Protein AF-A0A914PFG9-F1 (afdb_m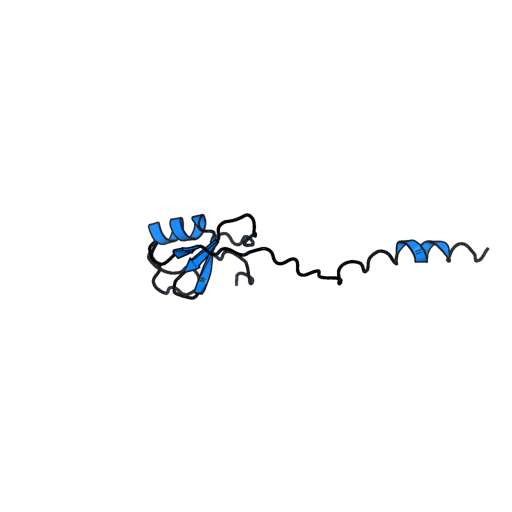onomer_lite)

Foldseek 3Di:
DQDDQAAPQPSHGPDLPFKKWAAPVGDIHGPVRVVVVCVVPQADPPPRHGGDPVRTGTDNDDDDPPPPPPPDPPPVVVVVVPPPVPPD

Structure (mmCIF, N/CA/C/O backbone):
data_AF-A0A914PFG9-F1
#
_entry.id   AF-A0A914PFG9-F1
#
loop_
_atom_site.group_PDB
_atom_site.id
_atom_site.type_symbol
_atom_site.label_atom_id
_atom_site.label_alt_id
_atom_site.label_comp_id
_atom_site.label_asym_id
_atom_site.label_entity_id
_atom_site.label_seq_id
_atom_site.pdbx_PDB_ins_code
_atom_site.Cartn_x
_atom_site.Cartn_y
_atom_site.Cartn_z
_atom_site.occupancy
_atom_site.B_iso_or_equiv
_atom_site.auth_seq_id
_atom_site.auth_comp_id
_atom_site.auth_asym_id
_atom_site.auth_atom_id
_atom_site.pdbx_PDB_model_num
ATOM 1 N N . MET A 1 1 ? -0.765 6.965 -14.623 1.00 54.69 1 MET A N 1
ATOM 2 C CA . MET A 1 1 ? -1.440 5.758 -14.102 1.00 54.69 1 MET A CA 1
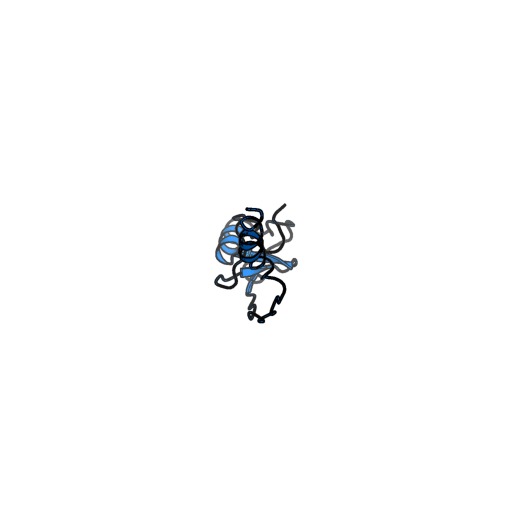ATOM 3 C C . MET A 1 1 ? -0.343 4.756 -13.785 1.00 54.69 1 MET A C 1
ATOM 5 O O . MET A 1 1 ? 0.405 4.458 -14.708 1.00 54.69 1 MET A O 1
ATOM 9 N N . PRO A 1 2 ? -0.156 4.337 -12.523 1.00 66.00 2 PRO A N 1
ATOM 10 C CA . PRO A 1 2 ? 0.806 3.286 -12.192 1.00 66.00 2 PRO A CA 1
ATOM 11 C C . PRO A 1 2 ? 0.465 2.012 -12.972 1.00 66.00 2 PRO A C 1
ATOM 13 O O . PRO A 1 2 ? -0.716 1.703 -13.149 1.00 66.00 2 PRO A O 1
ATOM 16 N N . GLY A 1 3 ? 1.481 1.307 -13.460 1.00 69.38 3 GLY A N 1
ATOM 17 C CA . GLY A 1 3 ? 1.308 0.024 -14.136 1.00 69.38 3 GLY A CA 1
ATOM 18 C C . GLY A 1 3 ? 0.835 -1.076 -13.182 1.00 69.38 3 GLY A C 1
ATOM 19 O O . GLY A 1 3 ? 0.917 -0.947 -11.958 1.00 69.38 3 GLY A O 1
ATOM 20 N N . ILE A 1 4 ? 0.354 -2.184 -13.749 1.00 76.56 4 ILE A N 1
ATOM 21 C CA . ILE A 1 4 ? 0.069 -3.410 -12.991 1.00 76.56 4 ILE A CA 1
ATOM 22 C C . ILE A 1 4 ? 1.351 -3.818 -12.252 1.00 76.56 4 ILE A C 1
ATOM 24 O O . ILE A 1 4 ? 2.425 -3.849 -12.846 1.00 76.56 4 ILE A O 1
ATOM 28 N N . GLY A 1 5 ? 1.245 -4.089 -10.950 1.00 84.25 5 GLY A N 1
ATOM 29 C CA . GLY A 1 5 ? 2.401 -4.451 -10.128 1.00 84.25 5 GLY A CA 1
ATOM 30 C C . GLY A 1 5 ? 3.299 -3.278 -9.718 1.00 84.25 5 GLY A C 1
ATOM 31 O O . GLY A 1 5 ? 4.428 -3.516 -9.308 1.00 84.25 5 GLY A O 1
ATOM 32 N N . GLN A 1 6 ? 2.838 -2.025 -9.801 1.00 92.00 6 GLN A N 1
ATOM 33 C CA . GLN A 1 6 ? 3.564 -0.859 -9.277 1.00 92.00 6 GLN A CA 1
ATOM 34 C C . GLN A 1 6 ? 2.866 -0.243 -8.062 1.00 92.00 6 GLN A C 1
ATOM 36 O O . GLN A 1 6 ? 1.643 -0.103 -8.016 1.00 92.00 6 GLN A O 1
ATOM 41 N N . CYS A 1 7 ? 3.653 0.196 -7.080 1.00 94.81 7 CYS A N 1
ATOM 42 C CA . CYS A 1 7 ? 3.149 0.932 -5.929 1.00 94.81 7 CYS A CA 1
ATOM 43 C C . CYS A 1 7 ? 2.748 2.356 -6.343 1.00 94.81 7 CYS A C 1
ATOM 45 O O . CYS A 1 7 ? 3.601 3.157 -6.712 1.00 94.81 7 CYS A O 1
ATOM 47 N N . ALA A 1 8 ? 1.473 2.728 -6.204 1.00 93.38 8 ALA A N 1
ATOM 48 C CA . ALA A 1 8 ? 0.996 4.062 -6.603 1.00 93.38 8 ALA A CA 1
ATOM 49 C C . ALA A 1 8 ? 1.492 5.225 -5.715 1.00 93.38 8 ALA A C 1
ATOM 51 O O . ALA A 1 8 ? 1.173 6.377 -5.994 1.00 93.38 8 ALA A O 1
ATOM 52 N N . ILE A 1 9 ? 2.225 4.930 -4.635 1.00 94.94 9 ILE A N 1
ATOM 53 C CA . ILE A 1 9 ? 2.775 5.933 -3.709 1.00 94.94 9 ILE A CA 1
ATOM 54 C C . ILE A 1 9 ? 4.219 6.279 -4.087 1.00 94.94 9 ILE A C 1
ATOM 56 O O . ILE A 1 9 ? 4.560 7.452 -4.186 1.00 94.94 9 ILE A O 1
ATOM 60 N N . CYS A 1 10 ? 5.072 5.267 -4.285 1.00 95.50 10 CYS A N 1
ATOM 61 C CA . CYS A 1 10 ? 6.491 5.468 -4.602 1.00 95.50 10 CYS A CA 1
ATOM 62 C C . CYS A 1 10 ? 6.830 5.249 -6.083 1.00 95.50 10 CYS A C 1
ATOM 64 O O . CYS A 1 10 ? 7.962 5.489 -6.479 1.00 95.50 10 CYS A O 1
ATOM 66 N N . PHE A 1 11 ? 5.866 4.789 -6.886 1.00 93.31 11 PHE A N 1
ATOM 67 C CA . PHE A 1 11 ? 5.995 4.489 -8.318 1.00 93.31 11 PHE A CA 1
ATOM 68 C C . PHE A 1 11 ? 7.010 3.389 -8.676 1.00 93.31 11 PHE A C 1
ATOM 70 O O . PHE A 1 11 ? 7.315 3.194 -9.850 1.00 93.31 11 PHE A O 1
ATOM 77 N N . SER A 1 12 ? 7.486 2.626 -7.690 1.00 93.31 12 SER A N 1
ATOM 78 C CA . SER A 1 12 ? 8.371 1.474 -7.896 1.00 93.31 12 SER A CA 1
ATOM 79 C C . SER A 1 12 ? 7.580 0.180 -8.107 1.00 93.31 12 SER A C 1
ATOM 81 O O . SER A 1 12 ? 6.459 0.037 -7.607 1.00 93.31 12 SER A O 1
ATOM 83 N N . THR A 1 13 ? 8.181 -0.770 -8.824 1.00 91.31 13 THR A N 1
ATOM 84 C CA . THR A 1 13 ? 7.658 -2.133 -9.007 1.00 91.31 13 THR A CA 1
ATOM 85 C C . THR A 1 13 ? 7.589 -2.874 -7.672 1.00 91.31 13 THR A C 1
ATOM 87 O O . THR A 1 13 ? 8.509 -2.760 -6.873 1.00 91.31 13 THR A O 1
ATOM 90 N N . LEU A 1 14 ? 6.515 -3.633 -7.455 1.00 89.19 14 LEU A N 1
ATOM 91 C CA . LEU A 1 14 ? 6.335 -4.524 -6.311 1.00 89.19 14 LEU A CA 1
ATOM 92 C C . LEU A 1 14 ? 7.142 -5.809 -6.553 1.00 89.19 14 LEU A C 1
ATOM 94 O O . LEU A 1 14 ? 6.755 -6.622 -7.395 1.00 89.19 14 LEU A O 1
ATOM 98 N N . LEU A 1 15 ? 8.258 -5.992 -5.848 1.00 86.06 15 LEU A N 1
ATOM 99 C CA . LEU A 1 15 ? 9.114 -7.173 -6.014 1.00 86.06 15 LEU A CA 1
ATOM 100 C C . LEU A 1 15 ? 8.698 -8.318 -5.081 1.00 86.06 15 LEU A C 1
ATOM 102 O O . LEU A 1 15 ? 8.185 -8.086 -3.987 1.00 86.06 15 LEU A O 1
ATOM 106 N N . SER A 1 16 ? 8.965 -9.569 -5.478 1.00 82.19 16 SER A N 1
ATOM 107 C CA . SER A 1 16 ? 8.698 -10.763 -4.655 1.00 82.19 16 SER A CA 1
ATOM 108 C C . SER A 1 16 ? 9.476 -10.764 -3.334 1.00 82.19 16 SER A C 1
ATOM 110 O O . SER A 1 16 ? 9.001 -11.305 -2.337 1.00 82.19 16 SER A O 1
ATOM 112 N N . SER A 1 17 ? 10.635 -10.102 -3.303 1.00 84.81 17 SER A N 1
ATOM 113 C CA . SER A 1 17 ? 11.465 -9.910 -2.110 1.00 84.81 17 SER A CA 1
ATOM 114 C C . SER A 1 17 ? 10.889 -8.913 -1.099 1.00 84.81 17 SER A C 1
ATOM 116 O O . SER A 1 17 ? 11.354 -8.850 0.041 1.00 84.81 17 SER A O 1
ATOM 118 N N . GLU A 1 18 ? 9.881 -8.130 -1.482 1.00 88.25 18 GLU A N 1
ATOM 119 C CA . GLU A 1 18 ? 9.305 -7.079 -0.653 1.00 88.25 18 GLU A CA 1
ATOM 120 C C . GLU A 1 18 ? 7.979 -7.510 -0.023 1.00 88.25 18 GLU A C 1
ATOM 122 O O . GLU A 1 18 ? 7.249 -8.366 -0.515 1.00 88.25 18 GLU A O 1
ATOM 127 N N . THR A 1 19 ? 7.619 -6.873 1.095 1.00 90.50 19 THR A N 1
ATOM 128 C CA . THR A 1 19 ? 6.280 -7.046 1.665 1.00 90.50 19 THR A CA 1
ATOM 129 C C . THR A 1 19 ? 5.326 -6.022 1.064 1.00 90.50 19 THR A C 1
ATOM 131 O O . THR A 1 19 ? 5.385 -4.830 1.387 1.00 90.50 19 THR A O 1
ATOM 134 N N . TYR A 1 20 ? 4.385 -6.499 0.261 1.00 91.31 20 TYR A N 1
ATOM 135 C CA . TYR A 1 20 ? 3.252 -5.722 -0.224 1.00 91.31 20 TYR A CA 1
ATOM 136 C C . TYR A 1 20 ? 1.943 -6.245 0.360 1.00 91.31 20 TYR A C 1
ATOM 138 O O . TYR A 1 20 ? 1.829 -7.343 0.913 1.00 91.31 20 TYR A O 1
ATOM 146 N N . VAL A 1 21 ? 0.957 -5.367 0.321 1.00 93.81 21 VAL A N 1
ATOM 147 C CA . VAL A 1 21 ? -0.300 -5.506 1.039 1.00 93.81 21 VAL A CA 1
ATOM 148 C C . VAL A 1 21 ? -1.437 -5.047 0.152 1.00 93.81 21 VAL A C 1
ATOM 150 O O . VAL A 1 21 ? -1.261 -4.168 -0.694 1.00 93.81 21 VAL A O 1
ATOM 153 N N . VAL A 1 22 ? -2.612 -5.617 0.379 1.00 93.56 22 VAL A N 1
ATOM 154 C CA . VAL A 1 22 ? -3.848 -5.223 -0.282 1.00 93.56 22 VAL A CA 1
ATOM 155 C C . VAL A 1 22 ? -4.757 -4.511 0.714 1.00 93.56 22 VAL A C 1
ATOM 157 O O . VAL A 1 22 ? -4.895 -4.909 1.872 1.00 93.56 22 VAL A O 1
ATOM 160 N N . THR A 1 23 ? -5.353 -3.414 0.266 1.00 94.38 23 THR A N 1
ATOM 161 C CA . THR A 1 23 ? -6.397 -2.706 1.018 1.00 94.38 23 THR A CA 1
ATOM 162 C C . THR A 1 23 ? -7.761 -3.348 0.760 1.00 94.38 23 THR A C 1
ATOM 164 O O . THR A 1 23 ? -7.950 -4.000 -0.263 1.00 94.38 23 THR A O 1
ATOM 167 N N . LYS A 1 24 ? -8.766 -3.097 1.611 1.00 93.62 24 LYS A N 1
ATOM 168 C CA . LYS A 1 24 ? -10.137 -3.625 1.406 1.00 93.62 24 LYS A CA 1
ATOM 169 C C . LYS A 1 24 ? -10.778 -3.301 0.048 1.00 93.62 24 LYS A C 1
ATOM 171 O O . LYS A 1 24 ? -11.723 -3.963 -0.353 1.00 93.62 24 LYS A O 1
ATOM 176 N N . CYS A 1 25 ? -10.293 -2.269 -0.642 1.00 94.62 25 CYS A N 1
ATOM 177 C CA . CYS A 1 25 ? -10.759 -1.895 -1.977 1.00 94.62 25 CYS A CA 1
ATOM 178 C C . CYS A 1 25 ? -10.030 -2.629 -3.118 1.00 94.62 25 CYS A C 1
ATOM 180 O O . CYS A 1 25 ? -10.262 -2.311 -4.278 1.00 94.62 25 CYS A O 1
ATOM 182 N N . GLY A 1 26 ? -9.125 -3.562 -2.805 1.00 92.38 26 GLY A N 1
ATOM 183 C CA . GLY A 1 26 ? -8.399 -4.382 -3.779 1.00 92.38 26 GLY A CA 1
ATOM 184 C C . GLY A 1 26 ? -7.083 -3.788 -4.291 1.00 92.38 26 GLY A C 1
ATOM 185 O O . GLY A 1 26 ? -6.326 -4.487 -4.954 1.00 92.38 26 GLY A O 1
ATOM 186 N N . HIS A 1 27 ? -6.756 -2.534 -3.966 1.00 93.81 27 HIS A N 1
ATOM 187 C CA . HIS A 1 27 ? -5.506 -1.913 -4.416 1.00 93.81 27 HIS A CA 1
ATOM 188 C C . HIS A 1 27 ? -4.303 -2.348 -3.575 1.00 93.81 27 HIS A C 1
ATOM 190 O O . HIS A 1 27 ? -4.394 -2.411 -2.340 1.00 93.81 27 HIS A O 1
ATOM 196 N N . THR A 1 28 ? -3.185 -2.586 -4.260 1.00 93.94 28 THR A N 1
ATOM 197 C CA . THR A 1 28 ? -1.932 -3.121 -3.717 1.00 93.94 28 THR A CA 1
ATOM 198 C C . THR A 1 28 ? -0.855 -2.046 -3.583 1.00 93.94 28 THR A C 1
ATOM 200 O O . THR A 1 28 ? -0.718 -1.177 -4.442 1.00 93.94 28 THR A O 1
ATOM 203 N N . PHE A 1 29 ? -0.070 -2.108 -2.508 1.00 95.00 29 PHE A N 1
ATOM 204 C CA . PHE A 1 29 ? 1.005 -1.155 -2.212 1.00 95.00 29 PHE A CA 1
ATOM 205 C C . PHE A 1 29 ? 2.138 -1.849 -1.453 1.00 95.00 29 PHE A C 1
ATOM 207 O O . PHE A 1 29 ? 1.910 -2.873 -0.808 1.00 95.00 29 PHE A O 1
ATOM 214 N N . HIS A 1 30 ? 3.331 -1.250 -1.420 1.00 95.94 30 HIS A N 1
ATOM 215 C CA . HIS A 1 30 ? 4.322 -1.611 -0.402 1.00 95.94 30 HIS A CA 1
ATOM 216 C C . HIS A 1 30 ? 3.752 -1.370 0.994 1.00 95.94 30 HIS A C 1
ATOM 218 O O . HIS A 1 30 ? 3.131 -0.329 1.242 1.00 95.94 30 HIS A O 1
ATOM 224 N N . ARG A 1 31 ? 4.023 -2.291 1.927 1.00 94.81 31 ARG A N 1
ATOM 225 C CA . ARG A 1 31 ? 3.566 -2.176 3.319 1.00 94.81 31 ARG A CA 1
ATOM 226 C C . ARG A 1 31 ? 3.984 -0.847 3.933 1.00 94.81 31 ARG A C 1
ATOM 228 O O . ARG A 1 31 ? 3.145 -0.149 4.486 1.00 94.81 31 ARG A O 1
ATOM 235 N N . ASN A 1 32 ? 5.258 -0.478 3.801 1.00 95.19 32 ASN A N 1
ATOM 236 C CA . ASN A 1 32 ? 5.762 0.754 4.405 1.00 95.19 32 ASN A CA 1
ATOM 237 C C . ASN A 1 32 ? 5.080 2.000 3.819 1.00 95.19 32 ASN A C 1
ATOM 239 O O . ASN A 1 32 ? 4.658 2.884 4.559 1.00 95.19 32 ASN A O 1
ATOM 243 N N . CYS A 1 33 ? 4.890 2.029 2.496 1.00 96.25 33 CYS A N 1
ATOM 244 C CA . CYS A 1 33 ? 4.253 3.153 1.820 1.00 96.25 33 CYS A CA 1
ATOM 245 C C . CYS A 1 33 ? 2.807 3.361 2.286 1.00 96.25 33 CYS A C 1
ATOM 247 O O . CYS A 1 33 ? 2.437 4.480 2.639 1.00 96.25 33 CYS A O 1
ATOM 249 N N . ILE A 1 34 ? 1.986 2.303 2.308 1.00 95.75 34 ILE A N 1
ATOM 250 C CA . ILE A 1 34 ? 0.582 2.465 2.704 1.00 95.75 34 ILE A CA 1
ATOM 251 C C . ILE A 1 34 ? 0.435 2.756 4.196 1.00 95.75 34 ILE A C 1
ATOM 253 O O . ILE A 1 34 ? -0.439 3.537 4.552 1.00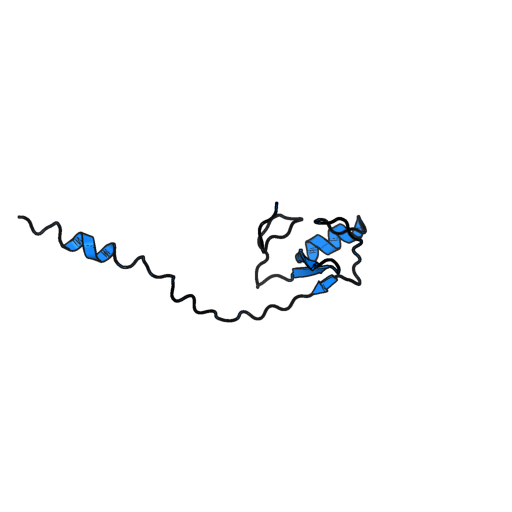 95.75 34 ILE A O 1
ATOM 257 N N . LEU A 1 35 ? 1.288 2.197 5.064 1.00 94.44 35 LEU A N 1
ATOM 258 C CA . LEU A 1 35 ? 1.241 2.485 6.500 1.00 94.44 35 LEU A CA 1
ATOM 259 C C . LEU A 1 35 ? 1.562 3.953 6.795 1.00 94.44 35 LEU A C 1
ATOM 261 O O . LEU A 1 35 ? 0.841 4.596 7.555 1.00 94.44 35 LEU A O 1
ATOM 265 N N . GLN A 1 36 ? 2.582 4.512 6.141 1.00 95.31 36 GLN A N 1
ATOM 266 C CA . GLN A 1 36 ? 2.895 5.935 6.266 1.00 95.31 36 GLN A CA 1
ATOM 267 C C . GLN A 1 36 ? 1.738 6.808 5.759 1.00 95.31 36 GLN A C 1
ATOM 269 O O . GLN A 1 36 ? 1.375 7.791 6.402 1.00 95.31 36 GLN A O 1
ATOM 274 N N . TRP A 1 37 ? 1.115 6.424 4.641 1.00 95.12 37 TRP A N 1
ATOM 275 C CA . TRP A 1 37 ? -0.030 7.144 4.082 1.00 95.12 37 TRP A CA 1
ATOM 276 C C . TRP A 1 37 ? -1.259 7.114 4.999 1.00 95.12 37 TRP A C 1
ATOM 278 O O . TRP A 1 37 ? -1.903 8.138 5.203 1.00 95.12 37 TRP A O 1
ATOM 288 N N . ILE A 1 38 ? -1.600 5.963 5.587 1.00 93.88 38 ILE A N 1
ATOM 289 C CA . ILE A 1 38 ? -2.790 5.852 6.450 1.00 93.88 38 ILE A CA 1
ATOM 290 C C . ILE A 1 38 ? -2.594 6.443 7.860 1.00 93.88 38 ILE A C 1
ATOM 292 O O . ILE A 1 38 ? -3.542 6.544 8.652 1.00 93.88 38 ILE A O 1
ATOM 296 N N . HIS A 1 39 ? -1.351 6.793 8.195 1.00 91.81 39 HIS A N 1
ATOM 297 C CA . HIS A 1 39 ? -1.035 7.555 9.396 1.00 91.81 39 HIS A CA 1
ATOM 298 C C . HIS A 1 39 ? -1.380 9.041 9.212 1.00 91.81 39 HIS A C 1
ATOM 300 O O . HIS A 1 39 ? -1.785 9.695 10.169 1.00 91.81 39 HIS A O 1
ATOM 306 N N . THR A 1 40 ? -1.286 9.559 7.981 1.00 89.94 40 THR A N 1
ATOM 307 C CA . THR A 1 40 ? -1.605 10.957 7.644 1.00 89.94 40 THR A CA 1
ATOM 308 C C . THR A 1 40 ? -3.005 11.139 7.049 1.00 89.94 40 THR A C 1
ATOM 310 O O . THR A 1 40 ? -3.599 12.204 7.198 1.00 89.94 40 THR A O 1
ATOM 313 N N . GLY A 1 41 ? -3.571 10.109 6.415 1.00 87.94 41 GLY A N 1
ATOM 314 C CA . GLY A 1 41 ? -4.926 10.098 5.856 1.00 87.94 41 GLY A CA 1
ATOM 315 C C . GLY A 1 41 ? -5.667 8.795 6.154 1.00 87.94 41 GLY A C 1
ATOM 316 O O . GLY A 1 41 ? -5.093 7.842 6.652 1.00 87.94 41 GLY A O 1
ATOM 317 N N . LYS A 1 42 ? -6.969 8.704 5.867 1.00 91.00 42 LYS A N 1
ATOM 318 C CA . LYS A 1 42 ? -7.759 7.473 6.106 1.00 91.00 42 LYS A CA 1
ATOM 319 C C . LYS A 1 42 ? -8.358 6.916 4.818 1.00 91.00 42 LYS A C 1
ATOM 321 O O . LYS A 1 42 ? -9.444 6.341 4.838 1.00 91.00 42 LYS A O 1
ATOM 326 N N . ASN A 1 43 ? -7.670 7.091 3.688 1.00 95.44 43 ASN A N 1
ATOM 327 C CA . ASN A 1 43 ? -8.188 6.791 2.352 1.00 95.44 43 ASN A CA 1
ATOM 328 C C . ASN A 1 43 ? -7.131 6.107 1.476 1.00 95.44 43 ASN A C 1
ATOM 330 O O . ASN A 1 43 ? -5.946 6.414 1.565 1.00 95.44 43 ASN A O 1
ATOM 334 N N . CYS A 1 44 ? -7.572 5.214 0.594 1.00 95.31 44 CYS A N 1
ATOM 335 C CA . CYS A 1 44 ? -6.748 4.578 -0.425 1.00 95.31 44 CYS A CA 1
ATOM 336 C C . CYS A 1 44 ? -6.191 5.631 -1.406 1.00 95.31 44 CYS A C 1
ATOM 338 O O . CYS A 1 44 ? -6.988 6.387 -1.969 1.00 95.31 44 CYS A O 1
ATOM 340 N N . PRO A 1 45 ? -4.873 5.649 -1.683 1.00 94.06 45 PRO A N 1
ATOM 341 C CA . PRO A 1 45 ? -4.280 6.567 -2.659 1.00 94.06 45 PRO A CA 1
ATOM 342 C C . PRO A 1 45 ? -4.869 6.446 -4.073 1.00 94.06 45 PRO A C 1
ATOM 344 O O . PRO A 1 45 ? -4.955 7.439 -4.787 1.00 94.06 45 PRO A O 1
ATOM 347 N N . SER A 1 46 ? -5.302 5.244 -4.472 1.00 94.00 46 SER A N 1
ATOM 348 C CA . SER A 1 46 ? -5.750 4.970 -5.845 1.00 94.00 46 SER A CA 1
ATOM 349 C C . SER A 1 46 ? -7.222 5.304 -6.095 1.00 94.00 46 SER A C 1
ATOM 351 O O . SER A 1 46 ? -7.563 5.806 -7.159 1.00 94.00 46 SER A O 1
ATOM 353 N N . CYS A 1 47 ? -8.109 5.036 -5.130 1.00 94.94 47 CYS A N 1
ATOM 354 C CA . CYS A 1 47 ? -9.565 5.163 -5.326 1.00 94.94 47 CYS A CA 1
ATOM 355 C C . CYS A 1 47 ? -10.292 5.959 -4.237 1.00 94.94 47 CYS A C 1
ATOM 357 O O . CYS A 1 47 ? -11.511 6.092 -4.280 1.00 94.94 47 CYS A O 1
ATOM 359 N N . ARG A 1 48 ? -9.564 6.473 -3.239 1.00 94.75 48 ARG A N 1
ATOM 360 C CA . ARG A 1 48 ? -10.083 7.282 -2.122 1.00 94.75 48 ARG A CA 1
ATOM 361 C C . ARG A 1 48 ? -11.090 6.591 -1.194 1.00 94.75 48 ARG A C 1
ATOM 363 O O . ARG A 1 48 ? -11.517 7.205 -0.218 1.00 94.75 48 ARG A O 1
ATOM 370 N N . VAL A 1 49 ? -11.411 5.314 -1.408 1.00 95.50 49 VAL A N 1
ATOM 371 C CA . VAL A 1 49 ? -12.169 4.498 -0.445 1.00 95.50 49 VAL A CA 1
ATOM 372 C C . VAL A 1 49 ? -11.427 4.465 0.889 1.00 95.50 49 VAL A C 1
ATOM 374 O O . VAL A 1 49 ? -10.199 4.428 0.910 1.00 95.50 49 VAL A O 1
ATOM 377 N N . SER A 1 50 ? -12.158 4.483 2.006 1.00 94.62 50 SER A N 1
ATOM 378 C CA . SER A 1 50 ? -11.558 4.459 3.343 1.00 94.62 50 SER A CA 1
ATOM 379 C C . SER A 1 50 ? -10.533 3.323 3.494 1.00 94.62 50 SER A C 1
ATOM 381 O O . SER A 1 50 ? -10.784 2.195 3.073 1.00 94.62 50 SER A O 1
ATOM 383 N N . ALA A 1 51 ? -9.387 3.615 4.100 1.00 93.94 51 ALA A N 1
ATOM 384 C CA . ALA A 1 51 ? -8.322 2.664 4.390 1.00 93.94 51 ALA A CA 1
ATOM 385 C C . ALA A 1 51 ? -7.849 2.855 5.836 1.00 93.94 51 ALA A C 1
ATOM 387 O O . ALA A 1 51 ? -7.707 3.980 6.315 1.00 93.94 51 ALA A O 1
ATOM 388 N N . SER A 1 52 ? -7.620 1.749 6.537 1.00 91.50 52 SER A N 1
ATOM 389 C CA . SER A 1 52 ? -7.104 1.729 7.905 1.00 91.50 52 SER A CA 1
ATOM 390 C C . SER A 1 52 ? -6.160 0.551 8.078 1.00 91.50 52 SER A C 1
ATOM 392 O O . SER A 1 52 ? -6.260 -0.423 7.337 1.00 91.50 52 SER A O 1
ATOM 394 N N . GLU A 1 53 ? -5.272 0.630 9.068 1.00 88.88 53 GLU A N 1
ATOM 395 C CA . GLU A 1 53 ? -4.230 -0.375 9.310 1.00 88.88 53 GLU A CA 1
ATOM 396 C C . GLU A 1 53 ? -4.803 -1.776 9.564 1.00 88.88 53 GLU A C 1
ATOM 398 O O . GLU A 1 53 ? -4.258 -2.762 9.081 1.00 88.88 53 GLU A O 1
ATOM 403 N N . LEU A 1 54 ? -5.976 -1.853 10.200 1.00 87.44 54 LEU A N 1
ATOM 404 C CA . LEU A 1 54 ? -6.719 -3.101 10.412 1.00 87.44 54 LEU A CA 1
ATOM 405 C C . LEU A 1 54 ? -7.142 -3.802 9.108 1.00 87.44 54 LEU A C 1
ATOM 407 O O . LEU A 1 54 ? -7.372 -5.005 9.107 1.00 87.44 54 LEU A O 1
ATOM 411 N N . HIS A 1 55 ? -7.257 -3.063 8.003 1.00 86.19 55 HIS A N 1
ATOM 412 C CA . HIS A 1 55 ? -7.694 -3.576 6.701 1.00 86.19 55 HIS A CA 1
ATOM 413 C C . HIS A 1 55 ? -6.558 -3.594 5.669 1.00 86.19 55 HIS A C 1
ATOM 415 O O . HIS A 1 55 ? -6.808 -3.472 4.464 1.00 86.19 55 HIS A O 1
ATOM 421 N N . VAL A 1 56 ? -5.315 -3.703 6.142 1.00 89.75 56 VAL A N 1
ATOM 422 C CA . VAL A 1 56 ? -4.116 -3.871 5.320 1.00 89.75 56 VAL A CA 1
ATOM 423 C C . VAL A 1 56 ? -3.666 -5.326 5.430 1.00 89.75 56 VAL A C 1
ATOM 425 O O . VAL A 1 56 ? -3.022 -5.727 6.397 1.00 89.75 56 VAL A O 1
ATOM 428 N N . ILE A 1 57 ? -4.026 -6.133 4.434 1.00 92.06 57 ILE A N 1
ATOM 429 C CA . ILE A 1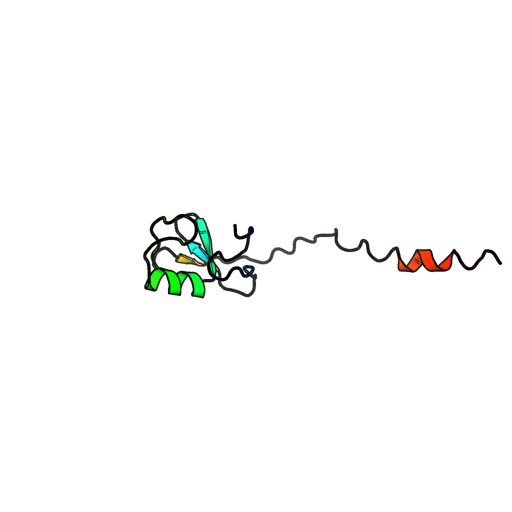 57 ? -3.782 -7.579 4.442 1.00 92.06 57 ILE A CA 1
ATOM 430 C C . ILE A 1 57 ? -2.469 -7.862 3.712 1.00 92.06 57 ILE A C 1
ATOM 432 O O . ILE A 1 57 ? -2.289 -7.434 2.571 1.00 92.06 57 ILE A O 1
A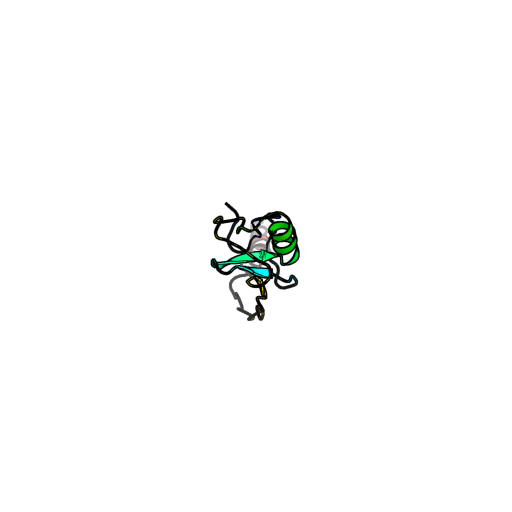TOM 436 N N . LYS A 1 58 ? -1.545 -8.580 4.359 1.00 90.06 58 LYS A N 1
ATOM 437 C CA . LYS A 1 58 ? -0.280 -9.004 3.744 1.00 90.06 58 LYS A CA 1
ATOM 438 C C . LYS A 1 58 ? -0.537 -10.070 2.686 1.00 90.06 58 LYS A C 1
ATOM 440 O O . LYS A 1 58 ? -1.193 -11.070 2.965 1.00 90.06 58 LYS A O 1
ATOM 445 N N . LEU A 1 59 ? 0.009 -9.851 1.494 1.00 87.06 59 LEU A N 1
ATOM 446 C CA . LEU A 1 59 ? 0.017 -10.857 0.444 1.00 87.06 59 LEU A CA 1
ATOM 447 C C . LEU A 1 59 ? 1.273 -11.720 0.583 1.00 87.06 59 LEU A C 1
ATOM 449 O O . LEU A 1 59 ? 2.367 -11.213 0.833 1.00 87.06 59 LEU A O 1
ATOM 453 N N . PHE A 1 60 ? 1.095 -13.027 0.430 1.00 82.00 60 PHE A N 1
ATOM 454 C CA . PHE A 1 60 ? 2.175 -14.000 0.341 1.00 82.00 60 PHE A CA 1
ATOM 455 C C . PHE A 1 60 ? 2.112 -14.599 -1.059 1.00 82.00 60 PHE A C 1
ATOM 457 O O . PHE A 1 60 ? 1.273 -15.458 -1.320 1.00 82.00 60 PHE A O 1
ATOM 464 N N . ILE A 1 61 ? 2.941 -14.099 -1.977 1.00 73.75 61 ILE A N 1
ATOM 465 C CA . ILE A 1 61 ? 3.069 -14.710 -3.301 1.00 73.75 61 ILE A CA 1
ATOM 466 C C . ILE A 1 61 ? 4.174 -15.751 -3.210 1.00 73.75 61 ILE A C 1
ATOM 468 O O . ILE A 1 61 ? 5.315 -15.441 -2.877 1.00 73.75 61 ILE A O 1
ATOM 472 N N . GLN A 1 62 ? 3.809 -16.995 -3.487 1.00 71.94 62 GLN A N 1
ATOM 473 C CA . GLN A 1 62 ? 4.763 -18.062 -3.726 1.00 71.94 62 GLN A CA 1
ATOM 474 C C . GLN A 1 62 ? 5.213 -17.915 -5.178 1.00 71.94 62 GLN A C 1
ATOM 476 O O . GLN A 1 62 ? 4.367 -17.921 -6.074 1.00 71.94 62 GLN A O 1
ATOM 481 N N . GLU A 1 63 ? 6.512 -17.719 -5.416 1.00 69.50 63 GLU A N 1
ATOM 482 C CA . GLU A 1 63 ? 7.049 -17.784 -6.776 1.00 69.50 63 GLU A CA 1
ATOM 483 C C . GLU A 1 63 ? 6.712 -19.162 -7.335 1.00 69.50 63 GLU A C 1
ATOM 485 O O . GLU A 1 63 ? 7.248 -20.185 -6.913 1.00 69.50 63 GLU A O 1
ATOM 490 N N . THR A 1 64 ? 5.757 -19.188 -8.256 1.00 69.88 64 THR A N 1
ATOM 491 C CA . THR A 1 64 ? 5.564 -20.349 -9.105 1.00 69.88 64 THR A CA 1
ATOM 492 C C . THR A 1 64 ? 6.579 -20.189 -10.218 1.00 69.88 64 THR A C 1
ATOM 494 O O . THR A 1 64 ? 6.633 -19.149 -10.875 1.00 69.88 64 THR A O 1
ATOM 497 N N . SER A 1 65 ? 7.442 -21.185 -10.389 1.00 65.00 65 SER A N 1
ATOM 498 C CA . SER A 1 65 ? 8.309 -21.275 -11.554 1.00 65.00 65 SER A CA 1
ATOM 499 C C . SER A 1 65 ? 7.417 -21.507 -12.773 1.00 65.00 65 SER A C 1
ATOM 501 O O . SER A 1 65 ? 7.175 -22.647 -13.166 1.00 65.00 65 SER A O 1
ATOM 503 N N . LEU A 1 66 ? 6.859 -20.437 -13.328 1.00 62.31 66 LEU A N 1
ATOM 504 C CA . LEU A 1 66 ? 6.387 -20.459 -14.698 1.00 62.31 66 LEU A CA 1
ATOM 505 C C . LEU A 1 66 ? 7.660 -20.492 -15.534 1.00 62.31 66 LEU A C 1
ATOM 507 O O . LEU A 1 66 ? 8.397 -19.506 -15.595 1.00 62.31 66 LEU A O 1
ATOM 511 N N . ASP A 1 67 ? 7.984 -21.664 -16.076 1.00 59.94 67 ASP A N 1
ATOM 512 C CA . ASP A 1 67 ? 9.013 -21.760 -17.090 1.00 59.94 67 ASP A CA 1
ATOM 513 C C . ASP A 1 67 ? 8.491 -21.022 -18.326 1.00 59.94 67 ASP A C 1
ATOM 515 O O . ASP A 1 67 ? 7.825 -21.565 -19.200 1.00 59.94 67 ASP A O 1
ATOM 519 N N . ASP A 1 68 ? 8.767 -19.724 -18.407 1.00 56.75 68 ASP A N 1
ATOM 520 C CA . ASP A 1 68 ? 8.655 -19.024 -19.675 1.00 56.75 68 ASP A CA 1
ATOM 521 C C . ASP A 1 68 ? 9.789 -19.540 -20.569 1.00 56.75 68 ASP A C 1
ATOM 523 O O . ASP A 1 68 ? 10.843 -18.916 -20.733 1.00 56.75 68 ASP A O 1
ATOM 527 N N . SER A 1 69 ? 9.558 -20.693 -21.200 1.00 59.44 69 SER A N 1
ATOM 528 C CA . SER A 1 69 ? 10.357 -21.266 -22.292 1.00 59.44 69 SER A CA 1
ATOM 529 C C . SER A 1 69 ? 10.358 -20.371 -23.556 1.00 59.44 69 SER A C 1
ATOM 531 O O . SER A 1 69 ? 10.580 -20.820 -24.677 1.00 59.44 69 SER A O 1
ATOM 533 N N . PHE A 1 70 ? 10.142 -19.061 -23.395 1.00 58.78 70 PHE A N 1
ATOM 534 C CA . PHE A 1 70 ? 10.122 -18.047 -24.445 1.00 58.78 70 PHE A CA 1
ATOM 535 C C . PHE A 1 70 ? 11.281 -17.031 -24.361 1.00 58.78 70 PHE A C 1
ATOM 537 O O . PHE A 1 70 ? 11.258 -16.013 -25.043 1.00 58.78 70 PHE A O 1
ATOM 544 N N . THR A 1 71 ? 12.357 -1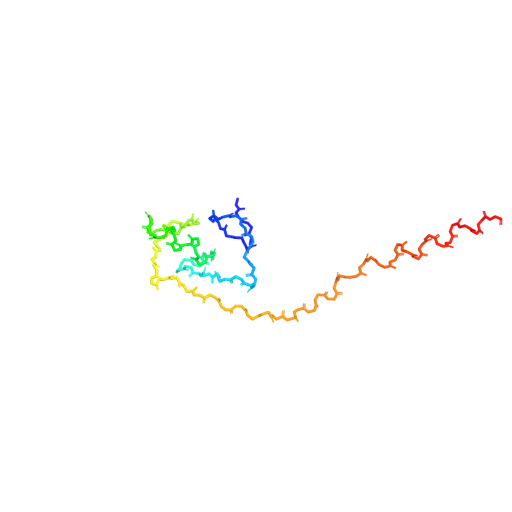7.290 -23.607 1.00 59.16 71 THR A N 1
ATOM 545 C CA . THR A 1 71 ? 13.507 -16.353 -23.564 1.00 59.16 71 THR A CA 1
ATOM 546 C C . THR A 1 71 ? 14.828 -16.958 -24.032 1.00 59.16 71 THR A C 1
ATOM 548 O O . THR A 1 71 ? 15.846 -16.899 -23.344 1.00 59.16 71 THR A O 1
ATOM 551 N N . THR A 1 72 ? 14.883 -17.504 -25.252 1.00 56.09 72 THR A N 1
ATOM 552 C CA . THR A 1 72 ? 16.185 -17.604 -25.947 1.00 56.09 72 THR A CA 1
ATOM 553 C C . THR A 1 72 ? 16.101 -17.467 -27.462 1.00 56.09 72 THR A C 1
ATOM 555 O O . THR A 1 72 ? 16.622 -18.290 -28.210 1.00 56.09 72 THR A O 1
ATOM 558 N N . GLN A 1 73 ? 15.551 -16.354 -27.944 1.00 62.56 73 GLN A N 1
ATOM 559 C CA . GLN A 1 73 ? 15.743 -15.948 -29.339 1.00 62.56 73 GLN A CA 1
ATOM 560 C C . GLN A 1 73 ? 16.960 -15.026 -29.529 1.00 62.56 73 GLN A C 1
ATOM 562 O O . GLN A 1 73 ? 16.938 -14.137 -30.368 1.00 62.56 73 GLN A O 1
ATOM 567 N N . ASN A 1 74 ? 18.059 -15.254 -28.792 1.00 57.88 74 ASN A N 1
ATOM 568 C CA . ASN A 1 74 ? 19.338 -14.594 -29.095 1.00 57.88 74 ASN A CA 1
ATOM 569 C C . ASN A 1 74 ? 20.562 -15.529 -29.094 1.00 57.88 74 ASN A C 1
ATOM 571 O O . ASN A 1 74 ? 21.623 -15.219 -28.558 1.00 57.88 74 ASN A O 1
ATOM 575 N N . LYS A 1 75 ? 20.426 -16.706 -29.721 1.00 51.41 75 LYS A N 1
ATOM 576 C CA . LYS A 1 75 ? 21.573 -17.570 -30.070 1.00 51.41 75 LYS A CA 1
ATOM 577 C C . LYS A 1 75 ? 21.722 -17.822 -31.577 1.00 51.41 75 LYS A C 1
ATOM 579 O O . LYS A 1 75 ? 22.593 -18.595 -31.979 1.00 51.41 75 LYS A O 1
ATOM 584 N N . LEU A 1 76 ? 20.908 -17.170 -32.417 1.00 59.00 76 LEU A N 1
ATOM 585 C CA . LEU A 1 76 ? 20.976 -17.315 -33.877 1.00 59.00 76 LEU A CA 1
ATOM 586 C C . LEU A 1 76 ? 21.895 -16.273 -34.542 1.00 59.00 76 LEU A C 1
ATOM 588 O O . LEU A 1 76 ? 22.544 -16.593 -35.537 1.00 59.00 76 LEU A O 1
ATOM 592 N N . GLU A 1 77 ? 22.068 -15.084 -33.957 1.00 55.03 77 GLU A N 1
ATOM 593 C CA . GLU A 1 77 ? 22.898 -14.026 -34.561 1.00 55.03 77 GLU A CA 1
ATOM 594 C C . GLU A 1 77 ? 24.409 -14.328 -34.525 1.00 55.03 77 GLU A C 1
ATOM 596 O O . GLU A 1 77 ? 25.161 -13.881 -35.390 1.00 55.03 77 GLU A O 1
ATOM 601 N N . ALA A 1 78 ? 24.868 -15.194 -33.615 1.00 54.25 78 ALA A N 1
ATOM 602 C CA . ALA A 1 78 ? 26.267 -15.634 -33.570 1.00 54.25 78 ALA A CA 1
ATOM 603 C C . ALA A 1 78 ? 26.611 -16.766 -34.566 1.00 54.25 78 ALA A C 1
ATOM 605 O O . ALA A 1 78 ? 27.783 -17.119 -34.710 1.00 54.25 78 ALA A O 1
ATOM 606 N N . LYS A 1 79 ? 25.627 -17.346 -35.274 1.00 50.94 79 LYS A N 1
ATOM 607 C CA . LYS A 1 79 ? 25.871 -18.368 -36.316 1.00 50.94 79 LYS A CA 1
ATOM 608 C C . LYS A 1 79 ? 25.772 -17.834 -37.746 1.00 50.94 79 LYS A C 1
ATOM 610 O O . LYS A 1 79 ? 26.322 -18.466 -38.646 1.00 50.94 79 LYS A O 1
ATOM 615 N N . VAL A 1 80 ? 25.146 -16.675 -37.966 1.00 57.34 80 VAL A N 1
ATOM 616 C CA . VAL A 1 80 ? 25.016 -16.088 -39.314 1.00 57.34 80 VAL A CA 1
ATOM 617 C C . VAL A 1 80 ? 26.330 -15.451 -39.791 1.00 57.34 80 VAL A C 1
ATOM 619 O O . VAL A 1 80 ? 26.699 -15.616 -40.951 1.00 57.34 80 VAL A O 1
ATOM 622 N N . LYS A 1 81 ? 27.145 -14.878 -38.892 1.00 53.84 81 LYS A N 1
ATOM 623 C CA . LYS A 1 81 ? 28.427 -14.229 -39.253 1.00 53.84 81 LYS A CA 1
ATOM 624 C C . LYS A 1 81 ? 29.558 -15.160 -39.732 1.00 53.84 81 LYS A C 1
ATOM 626 O O . LYS A 1 81 ? 30.643 -14.679 -40.034 1.00 53.84 81 LYS A O 1
ATOM 631 N N . ARG A 1 82 ? 29.350 -16.481 -39.829 1.00 54.81 82 ARG A N 1
ATOM 632 C CA . ARG A 1 82 ? 30.359 -17.417 -40.377 1.00 54.81 82 ARG A CA 1
ATOM 633 C C . ARG A 1 82 ? 30.153 -17.800 -41.847 1.00 54.81 82 ARG A C 1
ATOM 635 O O . ARG A 1 82 ? 31.012 -18.488 -42.388 1.00 54.81 82 ARG A O 1
ATOM 642 N N . ARG A 1 83 ? 29.060 -17.388 -42.504 1.00 55.41 83 ARG A N 1
ATOM 643 C CA . ARG A 1 83 ? 28.807 -17.751 -43.916 1.00 55.41 83 ARG A CA 1
ATOM 644 C C . ARG A 1 83 ? 29.134 -16.668 -44.947 1.00 55.41 83 ARG A C 1
ATOM 646 O O . ARG A 1 83 ? 29.314 -17.024 -46.103 1.00 55.41 83 ARG A O 1
ATOM 653 N N . GLU A 1 84 ? 29.318 -15.409 -44.559 1.00 55.94 84 GLU A N 1
ATOM 654 C CA . GLU A 1 84 ? 29.607 -14.333 -45.528 1.00 55.94 84 GLU A CA 1
ATOM 655 C C . GLU A 1 84 ? 31.098 -14.175 -45.881 1.00 55.94 84 GLU A C 1
ATOM 657 O O . GLU A 1 84 ? 31.425 -13.471 -46.824 1.00 55.94 84 GLU A O 1
ATOM 662 N N . ASN A 1 85 ? 32.015 -14.897 -45.223 1.00 53.94 85 ASN A N 1
ATOM 663 C CA . ASN A 1 85 ? 33.450 -14.860 -45.554 1.00 53.94 85 ASN A CA 1
ATOM 664 C C . ASN A 1 85 ? 33.905 -16.009 -46.479 1.00 53.94 85 ASN A C 1
ATOM 666 O O . ASN A 1 85 ? 35.060 -16.428 -46.421 1.00 53.94 85 ASN A O 1
ATOM 670 N N . LYS A 1 86 ? 32.987 -16.582 -47.273 1.00 55.66 86 LYS A N 1
ATOM 671 C CA . LYS A 1 86 ? 33.279 -17.682 -48.215 1.00 55.66 86 LYS A CA 1
ATOM 672 C C . LYS A 1 86 ? 32.826 -17.409 -49.657 1.00 55.66 86 LYS A C 1
ATOM 674 O O . LYS A 1 86 ? 32.657 -18.349 -50.426 1.00 55.66 86 LYS A O 1
ATOM 679 N N . VAL A 1 87 ? 32.650 -16.134 -50.008 1.00 53.59 87 VAL A N 1
ATOM 680 C CA . VAL A 1 87 ? 32.792 -15.653 -51.391 1.00 53.59 87 VAL A CA 1
ATOM 681 C C . VAL A 1 87 ? 34.148 -14.954 -51.462 1.00 53.59 87 VAL A C 1
ATOM 683 O O . VAL A 1 87 ? 34.261 -13.736 -51.370 1.00 53.59 87 VAL A O 1
ATOM 686 N N . GLY A 1 88 ? 35.181 -15.787 -51.486 1.00 44.31 88 GLY A N 1
ATOM 687 C CA . GLY A 1 88 ? 36.493 -15.482 -52.034 1.00 44.31 88 GLY A CA 1
ATOM 688 C C . GLY A 1 88 ? 36.730 -16.478 -53.153 1.00 44.31 88 GLY A C 1
ATOM 689 O O . GLY A 1 88 ? 36.338 -17.652 -52.943 1.00 44.31 88 GLY A O 1
#

Sequence (88 aa):
MPGIGQCAICFSTLLSSETYVVTKCGHTFHRNCILQWIHTGKNCPSCRVSASELHVIKLFIQETSLDDSFTTQNKLEAKVKRRENKVG

InterPro domains:
  IPR001841 Zinc finger, RING-type [PF13639] (6-48)
  IPR001841 Zinc finger, RING-type [PS50089] (7-48)
  IPR001841 Zinc finger, RING-type [SM00184] (7-47)
  IPR013083 Zinc finger, RING/FYVE/PHD-type [G3DSA:3.30.40.10] (4-87)
  IPR052639 TRAIP E3 ubiquitin-protein ligase [PTHR46569] (5-78)

Organism: NCBI:txid227884

pLDDT: mean 80.23, std 16.49, range [44.31, 96.25]

Secondary structure (DSSP, 8-state):
-PPTTB-TTT--B--TTS-EEEETTS-EEEHHHHHHHHHH-SB-TTT--B--GGGEEEP---------TT----SSHHHHTTSGGG--

Radius of gyration: 22.29 Å; chains: 1; bounding box: 49×33×62 Å